Protein AF-A0A117SXY6-F1 (afdb_monomer_lite)

Secondary structure (DSSP, 8-state):
--HHHHHHHHHHHHHHHHHHH-SSHHHHHHHHHHHHHHHHHHHHHHHHHHHHHHHHHHHHHHHHHHHHHHHHHHHHHHHHTT-HHHHHHHHHHHHHHS--TT-----

Structure (mmCIF, N/CA/C/O backbone):
data_AF-A0A117SXY6-F1
#
_entry.id   AF-A0A117SXY6-F1
#
loop_
_atom_site.group_PDB
_atom_site.id
_atom_site.type_symbol
_atom_site.label_atom_id
_atom_site.label_alt_id
_atom_site.label_comp_id
_atom_site.label_asym_id
_atom_site.label_entity_id
_atom_site.label_seq_id
_atom_site.pdbx_PDB_ins_code
_atom_site.Cartn_x
_atom_site.Cartn_y
_atom_site.Cartn_z
_atom_site.occupancy
_atom_site.B_iso_or_equiv
_atom_site.auth_seq_id
_atom_site.auth_comp_id
_atom_site.auth_asym_id
_atom_site.auth_atom_id
_atom_site.pdbx_PDB_model_num
ATOM 1 N N . MET A 1 1 ? 0.549 16.320 -17.359 1.00 58.88 1 MET A N 1
ATOM 2 C CA . MET A 1 1 ? 1.701 15.785 -18.121 1.00 58.88 1 MET A CA 1
ATOM 3 C C . MET A 1 1 ? 2.028 14.401 -17.575 1.00 58.88 1 MET A C 1
ATOM 5 O O . MET A 1 1 ? 2.281 14.291 -16.383 1.00 58.88 1 MET A O 1
ATOM 9 N N . SER A 1 2 ? 1.916 13.352 -18.398 1.00 73.81 2 SER A N 1
ATOM 10 C CA . SER A 1 2 ? 2.104 11.952 -17.970 1.00 73.81 2 SER A CA 1
ATOM 11 C C . SER A 1 2 ? 3.546 11.689 -17.514 1.00 73.81 2 SER A C 1
ATOM 13 O O . SER A 1 2 ? 4.486 12.243 -18.081 1.00 73.81 2 SER A O 1
ATOM 15 N N . LEU A 1 3 ? 3.734 10.837 -16.504 1.00 63.91 3 LEU A N 1
ATOM 16 C CA . LEU A 1 3 ? 5.047 10.396 -16.009 1.00 63.91 3 LEU A CA 1
ATOM 17 C C . LEU A 1 3 ? 5.884 9.726 -17.119 1.00 63.91 3 LEU A C 1
ATOM 19 O O . LEU A 1 3 ? 7.095 9.906 -17.191 1.00 63.91 3 LEU A O 1
ATOM 23 N N . ILE A 1 4 ? 5.198 9.085 -18.069 1.00 67.94 4 ILE A N 1
ATOM 24 C CA . ILE A 1 4 ? 5.774 8.490 -19.282 1.00 67.94 4 ILE A CA 1
ATOM 25 C C . ILE A 1 4 ? 6.401 9.559 -20.190 1.00 67.94 4 ILE A C 1
ATOM 27 O O . ILE A 1 4 ? 7.446 9.329 -20.794 1.00 67.94 4 ILE A O 1
ATOM 31 N N . ALA A 1 5 ? 5.797 10.749 -20.270 1.00 69.31 5 ALA A N 1
ATOM 32 C CA . ALA A 1 5 ? 6.347 11.843 -21.068 1.00 69.31 5 ALA A CA 1
ATOM 33 C C . ALA A 1 5 ? 7.666 12.360 -20.469 1.00 69.31 5 ALA A C 1
ATOM 35 O O . ALA A 1 5 ? 8.625 12.559 -21.204 1.00 69.31 5 ALA A O 1
ATOM 36 N N . ARG A 1 6 ? 7.753 12.456 -19.133 1.00 69.75 6 ARG A N 1
ATOM 37 C CA . ARG A 1 6 ? 8.989 12.849 -18.432 1.00 69.75 6 ARG A CA 1
ATOM 38 C C . ARG A 1 6 ? 10.126 11.845 -18.636 1.00 69.75 6 ARG A C 1
ATOM 40 O O . ARG A 1 6 ? 11.257 12.256 -18.871 1.00 69.75 6 ARG A O 1
ATOM 47 N N . MET A 1 7 ? 9.823 10.546 -18.607 1.00 68.62 7 MET A N 1
ATOM 48 C CA . MET A 1 7 ? 10.805 9.504 -18.938 1.00 68.62 7 MET A CA 1
ATOM 49 C C . MET A 1 7 ? 11.307 9.644 -20.379 1.00 68.62 7 MET A C 1
ATOM 51 O O . MET A 1 7 ? 12.509 9.605 -20.624 1.00 68.62 7 MET A O 1
ATOM 55 N N . LYS A 1 8 ? 10.398 9.880 -21.332 1.00 71.44 8 LYS A N 1
ATOM 56 C CA . LYS A 1 8 ? 10.748 10.074 -22.745 1.00 71.44 8 LYS A CA 1
ATOM 57 C C . LYS A 1 8 ? 11.664 11.283 -22.966 1.00 71.44 8 LYS A C 1
ATOM 59 O O . LYS A 1 8 ? 12.580 11.206 -23.783 1.00 71.44 8 LYS A O 1
ATOM 64 N N . ASP A 1 9 ? 11.442 12.372 -22.236 1.00 75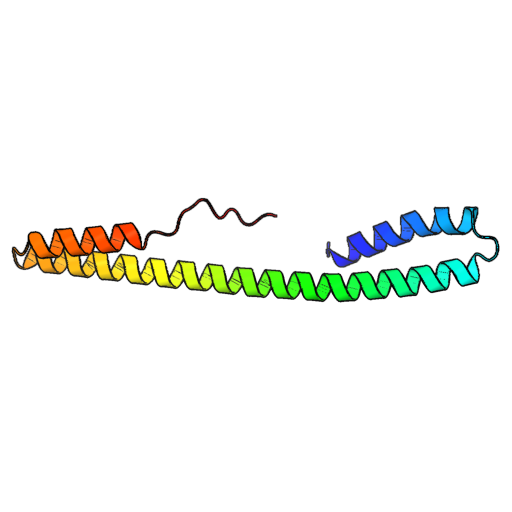.06 9 ASP A N 1
ATOM 65 C CA . ASP A 1 9 ? 12.279 13.572 -22.314 1.00 75.06 9 ASP A CA 1
ATOM 66 C C . ASP A 1 9 ? 13.686 13.333 -21.736 1.00 75.06 9 ASP A C 1
ATOM 68 O O . ASP A 1 9 ? 14.673 13.775 -22.326 1.00 75.06 9 ASP A O 1
ATOM 72 N N . LEU A 1 10 ? 13.798 12.564 -20.644 1.00 71.00 10 LEU A N 1
ATOM 73 C CA . LEU A 1 10 ? 15.083 12.195 -20.037 1.00 71.00 10 LEU A CA 1
ATOM 74 C C . LEU A 1 10 ? 15.924 11.302 -20.963 1.00 71.00 10 LEU A C 1
ATOM 76 O O . LEU A 1 10 ? 17.121 11.526 -21.137 1.00 71.00 10 LEU A O 1
ATOM 80 N N . VAL A 1 11 ? 15.276 10.333 -21.614 1.00 69.38 11 VAL A N 1
ATOM 81 C CA . VAL A 1 11 ? 15.896 9.454 -22.618 1.00 69.38 11 VAL A CA 1
ATOM 82 C C . VAL A 1 11 ? 16.441 10.277 -23.788 1.00 69.38 11 VAL A C 1
ATOM 84 O O . VAL A 1 11 ? 17.575 10.087 -24.222 1.00 69.38 11 VAL A O 1
ATOM 87 N N . ARG A 1 12 ? 15.667 11.255 -24.271 1.00 70.88 12 ARG A N 1
ATOM 88 C CA . ARG A 1 12 ? 16.057 12.115 -25.397 1.00 70.88 12 ARG A CA 1
ATOM 89 C C . ARG A 1 12 ? 17.259 13.008 -25.088 1.00 70.88 12 ARG A C 1
ATOM 91 O O . ARG A 1 12 ? 18.067 13.246 -25.981 1.00 70.88 12 ARG A O 1
ATOM 98 N N . ALA A 1 13 ? 17.379 13.483 -23.849 1.00 73.50 13 ALA A N 1
ATOM 99 C CA . ALA A 1 13 ? 18.513 14.295 -23.417 1.00 73.50 13 ALA A CA 1
ATOM 100 C C . ALA A 1 13 ? 19.833 13.499 -23.431 1.00 73.50 13 ALA A C 1
ATOM 102 O O . ALA A 1 13 ? 20.842 14.010 -23.910 1.00 73.50 13 ALA A O 1
ATOM 103 N N . ASN A 1 14 ? 19.806 12.232 -23.004 1.00 69.12 14 ASN A N 1
ATOM 104 C CA . ASN A 1 14 ? 20.999 11.378 -22.933 1.00 69.12 14 ASN A CA 1
ATOM 105 C C . ASN A 1 14 ? 21.435 10.796 -24.291 1.00 69.12 14 ASN A C 1
ATOM 107 O O . ASN A 1 14 ? 22.605 10.465 -24.473 1.00 69.12 14 ASN A O 1
ATOM 111 N N . ILE A 1 15 ? 20.527 10.696 -25.269 1.00 70.06 15 ILE A N 1
ATOM 112 C CA . ILE A 1 15 ? 20.847 10.211 -26.625 1.00 70.06 15 ILE A CA 1
ATOM 113 C C . ILE A 1 15 ? 21.905 11.087 -27.311 1.00 70.06 15 ILE A C 1
ATOM 115 O O . ILE A 1 15 ? 22.813 10.557 -27.950 1.00 70.06 15 ILE A O 1
ATOM 119 N N . ASN A 1 16 ? 21.828 12.412 -27.153 1.00 70.75 16 ASN A N 1
ATOM 120 C CA . ASN A 1 16 ? 22.806 13.331 -27.747 1.00 70.75 16 ASN A CA 1
ATOM 121 C C . ASN A 1 16 ? 24.233 13.068 -27.232 1.00 70.75 16 ASN A C 1
ATOM 123 O O . ASN A 1 16 ? 25.190 13.143 -28.004 1.00 70.75 16 ASN A O 1
ATOM 127 N N . ASP A 1 17 ? 24.370 12.690 -25.961 1.00 73.31 17 ASP A N 1
ATOM 128 C CA . ASP A 1 17 ? 25.663 12.377 -25.354 1.00 73.31 17 ASP A CA 1
ATOM 129 C C . ASP A 1 17 ? 26.226 11.040 -25.856 1.00 73.31 17 ASP A C 1
ATOM 131 O O . ASP A 1 17 ? 27.429 10.941 -26.112 1.00 73.31 17 ASP A O 1
ATOM 135 N N . ILE A 1 18 ? 25.370 10.030 -26.055 1.00 66.31 18 ILE A N 1
ATOM 136 C CA . ILE A 1 18 ? 25.757 8.723 -26.614 1.00 66.31 18 ILE A CA 1
ATOM 137 C C . ILE A 1 18 ? 26.256 8.878 -28.057 1.00 66.31 18 ILE A C 1
ATOM 139 O O . ILE A 1 18 ? 27.307 8.337 -28.401 1.00 66.31 18 ILE A O 1
ATOM 143 N N . ILE A 1 19 ? 25.557 9.667 -28.880 1.00 66.00 19 ILE A N 1
ATOM 144 C CA . ILE A 1 19 ? 25.932 9.920 -30.283 1.00 66.00 19 ILE A CA 1
ATOM 145 C C . ILE A 1 19 ? 27.328 10.550 -30.380 1.00 66.00 19 ILE A C 1
ATOM 147 O O . ILE A 1 19 ? 28.093 10.217 -31.279 1.00 66.00 19 ILE A O 1
ATOM 151 N N . SER A 1 20 ? 27.688 11.427 -29.440 1.00 69.44 20 SER A N 1
ATOM 152 C CA . SER A 1 20 ? 28.989 12.108 -29.446 1.00 69.44 20 SER A CA 1
ATOM 153 C C . SER A 1 20 ? 30.190 11.215 -29.093 1.00 69.44 20 SER A C 1
ATOM 155 O O . SER A 1 20 ? 31.328 11.607 -29.346 1.00 69.44 20 SER A O 1
ATOM 157 N N . LYS A 1 21 ? 29.960 10.035 -28.494 1.00 68.94 21 LYS A N 1
ATOM 158 C CA . LYS A 1 21 ? 31.006 9.177 -27.900 1.00 68.94 21 LYS A CA 1
ATOM 159 C C . LYS A 1 21 ? 31.067 7.759 -28.474 1.00 68.94 21 LYS A C 1
ATOM 161 O O . LYS A 1 21 ? 31.973 7.013 -28.111 1.00 68.94 21 LYS A O 1
ATOM 166 N N . ALA A 1 22 ? 30.111 7.368 -29.313 1.00 69.38 22 ALA A N 1
ATOM 167 C CA . ALA A 1 22 ? 30.006 6.007 -29.826 1.00 69.38 22 ALA A CA 1
ATOM 168 C C . ALA A 1 22 ? 30.830 5.802 -31.107 1.00 69.38 22 ALA A C 1
ATOM 170 O O . ALA A 1 22 ? 30.791 6.616 -32.026 1.00 69.38 22 ALA A O 1
ATOM 171 N N . GLU A 1 23 ? 31.540 4.676 -31.170 1.00 70.31 23 GLU A N 1
ATOM 172 C CA . GLU A 1 23 ? 32.308 4.228 -32.342 1.00 70.31 23 GLU A CA 1
ATOM 173 C C . GLU A 1 23 ? 31.378 3.773 -33.490 1.00 70.31 23 GLU A C 1
ATOM 175 O O . GLU A 1 23 ? 31.688 3.972 -34.662 1.00 70.31 23 GLU A O 1
ATOM 180 N N . ASP A 1 24 ? 30.196 3.246 -33.137 1.00 81.94 24 ASP A N 1
ATOM 181 C CA . ASP A 1 24 ? 29.056 2.977 -34.023 1.00 81.94 24 ASP A CA 1
ATOM 182 C C . ASP A 1 24 ? 27.764 3.531 -33.374 1.00 81.94 24 ASP A C 1
ATOM 184 O O . ASP A 1 24 ? 27.118 2.850 -32.564 1.00 81.94 24 ASP A O 1
ATOM 188 N N . PRO A 1 25 ? 27.397 4.791 -33.667 1.00 77.06 25 PRO A N 1
ATOM 189 C CA . PRO A 1 25 ? 26.289 5.474 -33.003 1.00 77.06 25 PRO A CA 1
ATOM 190 C C . PRO A 1 25 ? 24.924 4.854 -33.308 1.00 77.06 25 PRO A C 1
ATOM 192 O O . PRO A 1 25 ? 24.028 4.938 -32.469 1.00 77.06 25 PRO A O 1
ATOM 195 N N . GLU A 1 26 ? 24.753 4.207 -34.463 1.00 80.38 26 GLU A N 1
ATOM 196 C CA . GLU A 1 26 ? 23.486 3.573 -34.831 1.00 80.38 26 GLU A CA 1
ATOM 197 C C . GLU A 1 26 ? 23.229 2.342 -33.957 1.00 80.38 26 GLU A C 1
ATOM 199 O O . GLU A 1 26 ? 22.164 2.203 -33.349 1.00 80.38 26 GLU A O 1
ATOM 204 N N . L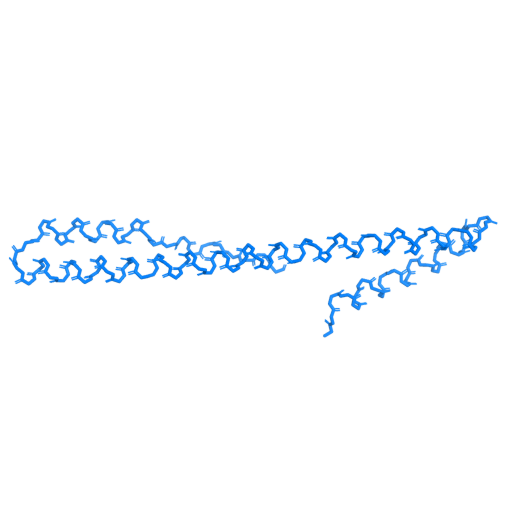YS A 1 27 ? 24.241 1.482 -33.804 1.00 83.25 27 LYS A N 1
ATOM 205 C CA . LYS A 1 27 ? 24.134 0.292 -32.957 1.00 83.25 27 LYS A CA 1
ATOM 206 C C . LYS A 1 27 ? 23.964 0.644 -31.479 1.00 83.25 27 LYS A C 1
ATOM 208 O O . LYS A 1 27 ? 23.125 0.045 -30.805 1.00 83.25 27 LYS A O 1
ATOM 213 N N . SER A 1 28 ? 24.721 1.618 -30.973 1.00 80.00 28 SER A N 1
ATOM 214 C CA . SER A 1 28 ? 24.604 2.070 -29.581 1.00 80.00 28 SER A CA 1
ATOM 215 C C . SER A 1 28 ? 23.240 2.693 -29.280 1.00 80.00 28 SER A C 1
ATOM 217 O O . SER A 1 28 ? 22.678 2.441 -28.214 1.00 80.00 28 SER A O 1
ATOM 219 N N . LEU A 1 29 ? 22.679 3.464 -30.216 1.00 82.19 29 LEU A N 1
ATOM 220 C CA . LEU A 1 29 ? 21.352 4.054 -30.061 1.00 82.19 29 LEU A CA 1
ATOM 221 C C . LEU A 1 29 ? 20.249 2.990 -30.037 1.00 82.19 29 LEU A C 1
ATOM 223 O O . LEU A 1 29 ? 19.351 3.068 -29.201 1.00 82.19 29 LEU A O 1
ATOM 227 N N . ASN A 1 30 ? 20.330 1.986 -30.911 1.00 84.75 30 ASN A N 1
ATOM 228 C CA . ASN A 1 30 ? 19.351 0.899 -30.953 1.00 84.75 30 ASN A CA 1
ATOM 229 C C . ASN A 1 30 ? 19.318 0.108 -29.635 1.00 84.75 30 ASN A C 1
ATOM 231 O O . ASN A 1 30 ? 18.240 -0.103 -29.084 1.00 84.75 30 ASN A O 1
ATOM 235 N N . LEU A 1 31 ? 20.490 -0.242 -29.087 1.00 83.12 31 LEU A N 1
ATOM 236 C CA . LEU A 1 31 ? 20.597 -0.920 -27.787 1.00 83.12 31 LEU A CA 1
ATOM 237 C C . LEU A 1 31 ? 20.045 -0.064 -26.639 1.00 83.12 31 LEU A C 1
ATOM 239 O O . LEU A 1 31 ? 19.373 -0.573 -25.748 1.00 83.12 31 LEU A O 1
ATOM 243 N N . TYR A 1 32 ? 20.295 1.246 -26.669 1.00 85.06 32 TYR A N 1
ATOM 244 C CA . TYR A 1 32 ? 19.771 2.161 -25.659 1.00 85.06 32 TYR A CA 1
ATOM 245 C C . TYR A 1 32 ? 18.243 2.284 -25.713 1.00 85.06 32 TYR A C 1
ATOM 247 O O . TYR A 1 32 ? 17.588 2.330 -24.675 1.00 85.06 32 TYR A O 1
ATOM 255 N N . ILE A 1 33 ? 17.658 2.337 -26.913 1.00 85.06 33 ILE A N 1
ATOM 256 C CA . ILE A 1 33 ? 16.199 2.390 -27.081 1.00 85.06 33 ILE A CA 1
ATOM 257 C C . ILE A 1 33 ? 15.550 1.104 -26.565 1.00 85.06 33 ILE A C 1
ATOM 259 O O . ILE A 1 33 ? 14.503 1.177 -25.920 1.00 85.06 33 ILE A O 1
ATOM 263 N N . GLU A 1 34 ? 16.156 -0.053 -26.826 1.00 86.81 34 GLU A N 1
ATOM 264 C CA . GLU A 1 34 ? 15.696 -1.342 -26.305 1.00 86.81 34 GLU A CA 1
ATOM 265 C C . GLU A 1 34 ? 15.703 -1.352 -24.768 1.00 86.81 34 GLU A C 1
ATOM 267 O O . GLU A 1 34 ? 14.656 -1.560 -24.151 1.00 86.81 34 GLU A O 1
ATOM 272 N N . ASP A 1 35 ? 16.830 -0.986 -24.154 1.00 86.25 35 ASP A N 1
ATOM 273 C CA . ASP A 1 35 ? 16.984 -0.910 -22.697 1.00 86.25 35 ASP A CA 1
ATOM 274 C C . ASP A 1 35 ? 16.019 0.102 -22.050 1.00 86.25 35 ASP A C 1
ATOM 276 O O . ASP A 1 35 ? 15.325 -0.196 -21.077 1.00 86.25 35 ASP A O 1
ATOM 280 N N . ALA A 1 36 ? 15.883 1.296 -22.634 1.00 85.06 36 ALA A N 1
ATOM 281 C CA . ALA A 1 36 ? 14.937 2.304 -22.166 1.00 85.06 36 ALA A CA 1
ATOM 282 C C . ALA A 1 36 ? 13.478 1.827 -22.272 1.00 85.06 36 ALA A C 1
ATOM 284 O O . ALA A 1 36 ? 12.650 2.160 -21.419 1.00 85.06 36 ALA A O 1
ATOM 285 N N . THR A 1 37 ? 13.151 1.044 -23.304 1.00 86.56 37 THR A N 1
ATOM 286 C CA . THR A 1 37 ? 11.813 0.464 -23.479 1.00 86.56 37 THR A CA 1
ATOM 287 C C . THR A 1 37 ? 11.530 -0.593 -22.415 1.00 86.56 37 THR A C 1
ATOM 289 O O . THR A 1 37 ? 10.438 -0.606 -21.839 1.00 86.56 37 THR A O 1
ATOM 292 N N . ASP A 1 38 ? 12.512 -1.433 -22.094 1.00 89.75 38 ASP A N 1
ATOM 293 C CA . ASP A 1 38 ? 12.387 -2.422 -21.026 1.00 89.75 38 ASP A CA 1
ATOM 294 C C . ASP A 1 38 ? 12.266 -1.779 -19.643 1.00 89.75 38 ASP A C 1
ATOM 296 O O . ASP A 1 38 ? 11.382 -2.156 -18.866 1.00 89.75 38 ASP A O 1
ATOM 300 N N . HIS A 1 39 ? 13.061 -0.747 -19.354 1.00 87.50 39 HIS A N 1
ATOM 301 C CA . HIS A 1 39 ? 12.934 0.033 -18.124 1.00 87.50 39 HIS A CA 1
ATOM 302 C C . HIS A 1 39 ? 11.559 0.698 -18.004 1.00 87.50 39 HIS A C 1
ATOM 304 O O . HIS A 1 39 ? 10.939 0.648 -16.941 1.00 87.50 39 HIS A O 1
ATOM 310 N N . LEU A 1 40 ? 11.024 1.264 -19.092 1.00 89.38 40 LEU A N 1
ATOM 311 C CA . LEU A 1 40 ? 9.674 1.834 -19.099 1.00 89.38 40 LEU A CA 1
ATOM 312 C C . LEU A 1 40 ? 8.613 0.770 -18.778 1.00 89.38 40 LEU A C 1
ATOM 314 O O . LEU A 1 40 ? 7.671 1.031 -18.025 1.00 89.38 40 LEU A O 1
ATOM 318 N N . ARG A 1 41 ? 8.766 -0.436 -19.334 1.00 89.88 41 ARG A N 1
ATOM 319 C CA . ARG A 1 41 ? 7.854 -1.556 -19.086 1.00 89.88 41 ARG A CA 1
ATOM 320 C C . ARG A 1 41 ? 7.891 -1.991 -17.622 1.00 89.88 41 ARG A C 1
ATOM 322 O O . ARG A 1 41 ? 6.830 -2.162 -17.026 1.00 89.88 41 ARG A O 1
ATOM 329 N N . GLN A 1 42 ? 9.079 -2.136 -17.038 1.00 88.94 42 GLN A N 1
ATOM 330 C CA . GLN A 1 42 ? 9.247 -2.481 -15.622 1.00 88.94 42 GLN A CA 1
ATOM 331 C C . GLN A 1 42 ? 8.654 -1.404 -14.713 1.00 88.94 42 GLN A C 1
ATOM 333 O O . GLN A 1 42 ? 7.845 -1.709 -13.839 1.00 88.94 42 GLN A O 1
ATOM 338 N N . PHE A 1 43 ? 8.954 -0.138 -14.994 1.00 90.06 43 PHE A N 1
ATOM 339 C CA . PHE A 1 43 ? 8.416 0.988 -14.246 1.00 90.06 43 PHE A CA 1
ATOM 340 C C . PHE A 1 43 ? 6.881 1.027 -14.273 1.00 90.06 43 PHE A C 1
ATOM 342 O O . PHE A 1 43 ? 6.241 1.258 -13.250 1.00 90.06 43 PHE A O 1
ATOM 349 N N . SER A 1 44 ? 6.254 0.735 -15.418 1.00 89.88 44 SER A N 1
ATOM 350 C CA . SER A 1 44 ? 4.790 0.646 -15.496 1.00 89.88 44 SER A CA 1
ATOM 351 C C . SER A 1 44 ? 4.216 -0.462 -14.608 1.00 89.88 44 SER A C 1
ATOM 353 O O . SER A 1 44 ? 3.122 -0.296 -14.069 1.00 89.88 44 SER A O 1
ATOM 355 N N . VAL A 1 45 ? 4.913 -1.593 -14.470 1.00 93.56 45 VAL A N 1
ATOM 356 C CA . VAL A 1 45 ? 4.503 -2.678 -13.567 1.00 93.56 45 VAL A CA 1
ATOM 357 C C . VAL A 1 45 ? 4.608 -2.225 -12.113 1.00 93.56 45 VAL A C 1
ATOM 359 O O . VAL A 1 45 ? 3.679 -2.457 -11.342 1.00 93.56 45 VAL A O 1
ATOM 362 N N . GLU A 1 46 ? 5.689 -1.535 -11.748 1.00 89.94 46 GLU A N 1
ATOM 363 C CA . GLU A 1 46 ? 5.874 -0.993 -10.399 1.00 89.94 46 GLU A CA 1
ATOM 364 C C . GLU A 1 46 ? 4.804 0.037 -10.042 1.00 89.94 46 GLU A C 1
ATOM 366 O O . GLU A 1 46 ? 4.200 -0.063 -8.979 1.00 89.94 46 GLU A O 1
ATOM 371 N N . VAL A 1 47 ? 4.488 0.969 -10.945 1.00 91.62 47 VAL A N 1
ATOM 372 C CA . VAL A 1 47 ? 3.413 1.951 -10.731 1.00 91.62 47 VAL A CA 1
ATOM 373 C C . VAL A 1 47 ? 2.069 1.258 -10.503 1.00 91.62 47 VAL A C 1
ATOM 375 O O . VAL A 1 47 ? 1.356 1.605 -9.565 1.00 91.62 47 VAL A O 1
ATOM 378 N N . ASN A 1 48 ? 1.730 0.246 -11.308 1.00 91.75 48 ASN A N 1
ATOM 379 C CA . ASN A 1 48 ? 0.491 -0.515 -11.117 1.00 91.75 48 ASN A CA 1
ATOM 380 C C . ASN A 1 48 ? 0.473 -1.267 -9.779 1.00 91.75 48 ASN A C 1
ATOM 382 O O . ASN A 1 48 ? -0.571 -1.361 -9.135 1.00 91.75 48 ASN A O 1
ATOM 386 N N . ARG A 1 49 ? 1.623 -1.792 -9.345 1.00 92.38 49 ARG A N 1
ATOM 387 C CA . ARG A 1 49 ? 1.761 -2.431 -8.036 1.00 92.38 49 ARG A CA 1
ATOM 388 C C . ARG A 1 49 ? 1.562 -1.423 -6.904 1.00 92.38 49 ARG A C 1
ATOM 390 O O . ARG A 1 49 ? 0.789 -1.707 -5.996 1.00 92.38 49 ARG A O 1
ATOM 397 N N . PHE A 1 50 ? 2.199 -0.256 -6.974 1.00 91.81 50 PHE A N 1
ATOM 398 C CA . PHE A 1 50 ? 2.020 0.805 -5.982 1.00 91.81 50 PHE A CA 1
ATOM 399 C C . PHE A 1 50 ? 0.573 1.298 -5.922 1.00 91.81 50 PHE A C 1
ATOM 401 O O . PHE A 1 50 ? 0.055 1.532 -4.835 1.00 91.81 50 PHE A O 1
ATOM 408 N N . GLU A 1 51 ? -0.108 1.399 -7.064 1.00 90.25 51 GLU A N 1
ATOM 409 C CA . GLU A 1 51 ? -1.532 1.742 -7.109 1.00 90.25 51 GLU A CA 1
ATOM 410 C C . GLU A 1 51 ? -2.389 0.683 -6.402 1.00 90.25 51 GLU A C 1
ATOM 412 O O . GLU A 1 51 ? -3.245 1.019 -5.585 1.00 90.25 51 GLU A O 1
ATOM 417 N N . ALA A 1 52 ? -2.129 -0.603 -6.662 1.00 92.94 52 ALA A N 1
ATOM 418 C CA . ALA A 1 52 ? -2.818 -1.699 -5.988 1.00 92.94 52 ALA A CA 1
ATOM 419 C C . ALA A 1 52 ? -2.559 -1.698 -4.471 1.00 92.94 52 ALA A C 1
ATOM 421 O O . ALA A 1 52 ? -3.497 -1.857 -3.690 1.00 92.94 52 ALA A O 1
ATOM 422 N N . GLU A 1 53 ? -1.313 -1.474 -4.046 1.00 92.62 53 GLU A N 1
ATOM 423 C CA . GLU A 1 53 ? -0.949 -1.334 -2.632 1.00 92.62 53 GLU A CA 1
ATOM 424 C C . GLU A 1 53 ? -1.665 -0.133 -1.990 1.00 92.62 53 GLU A C 1
ATOM 426 O O . GLU A 1 53 ? -2.209 -0.262 -0.891 1.00 92.62 53 GLU A O 1
ATOM 431 N N . ARG A 1 54 ? -1.763 1.007 -2.690 1.00 91.00 54 ARG A N 1
ATOM 432 C CA . ARG A 1 54 ? -2.499 2.183 -2.204 1.00 91.00 54 ARG A CA 1
ATOM 433 C C . ARG A 1 54 ? -3.982 1.877 -2.006 1.00 91.00 54 ARG A C 1
ATOM 435 O O . ARG A 1 54 ? -4.514 2.170 -0.940 1.00 91.00 54 ARG A O 1
ATOM 442 N N . LEU A 1 55 ? -4.626 1.224 -2.976 1.00 93.19 55 LEU A N 1
ATOM 443 C CA . LEU A 1 55 ? -6.031 0.809 -2.872 1.00 93.19 55 LEU A CA 1
ATOM 444 C C . LEU A 1 55 ? -6.265 -0.174 -1.715 1.00 93.19 55 LEU A C 1
ATOM 446 O O . LEU A 1 55 ? -7.285 -0.092 -1.031 1.00 93.19 55 LEU A O 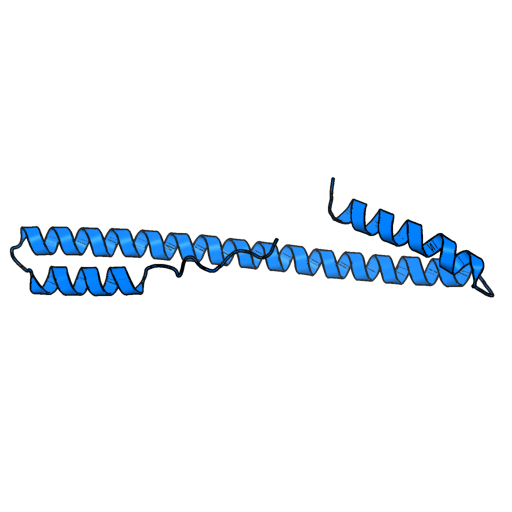1
ATOM 450 N N . MET A 1 56 ? -5.327 -1.093 -1.462 1.00 92.62 56 MET A N 1
ATOM 451 C CA . MET A 1 56 ? -5.405 -1.997 -0.309 1.00 92.62 56 MET A CA 1
ATOM 452 C C . MET A 1 56 ? -5.314 -1.241 1.021 1.00 92.62 56 MET A C 1
ATOM 454 O O . MET A 1 56 ? -6.085 -1.534 1.934 1.00 92.62 56 MET A O 1
ATOM 458 N N . ILE A 1 57 ? -4.413 -0.259 1.129 1.00 90.81 57 ILE A N 1
ATOM 459 C CA . ILE A 1 57 ? -4.283 0.583 2.327 1.00 90.81 57 ILE A CA 1
ATOM 460 C C . ILE A 1 57 ? -5.545 1.429 2.532 1.00 90.81 57 ILE A C 1
ATOM 462 O O . ILE A 1 57 ? -6.060 1.480 3.645 1.00 90.81 57 ILE A O 1
ATOM 466 N N . GLU A 1 58 ? -6.072 2.057 1.478 1.00 90.19 58 GLU A N 1
ATOM 467 C CA . GLU A 1 58 ? -7.319 2.834 1.535 1.00 90.19 58 GLU A CA 1
ATOM 468 C C . GLU A 1 58 ? -8.494 1.969 2.007 1.00 90.19 58 GLU A C 1
ATOM 470 O O . GLU A 1 58 ? -9.244 2.367 2.900 1.00 90.19 58 GLU A O 1
ATOM 475 N N . LYS A 1 59 ? -8.616 0.747 1.475 1.00 92.31 59 LYS A N 1
ATOM 476 C CA . LYS A 1 59 ? -9.625 -0.215 1.927 1.00 92.31 59 LYS A CA 1
ATOM 477 C C . LYS A 1 59 ? -9.447 -0.571 3.405 1.00 92.31 59 LYS A C 1
ATOM 479 O O . LYS A 1 59 ? -10.429 -0.585 4.141 1.00 92.31 59 LYS A O 1
ATOM 484 N N . HIS A 1 60 ? -8.217 -0.829 3.841 1.00 90.38 60 HIS A N 1
ATOM 485 C CA . HIS A 1 60 ? -7.931 -1.165 5.234 1.00 90.38 60 HIS A CA 1
ATOM 486 C C . HIS A 1 60 ? -8.270 -0.012 6.189 1.00 90.38 60 HIS A C 1
ATOM 488 O O . HIS A 1 60 ? -8.870 -0.238 7.235 1.00 90.38 60 HIS A O 1
ATOM 494 N N . ILE A 1 61 ? -7.963 1.233 5.806 1.00 90.62 61 ILE A N 1
ATOM 495 C CA . ILE A 1 61 ? -8.368 2.424 6.565 1.00 90.62 61 ILE A CA 1
ATOM 496 C C . ILE A 1 61 ? -9.888 2.455 6.726 1.00 90.62 61 ILE A C 1
ATOM 498 O O . ILE A 1 61 ? -10.371 2.639 7.840 1.00 90.62 61 ILE A O 1
ATOM 502 N N . HIS A 1 62 ? -10.634 2.220 5.646 1.00 90.94 62 HIS A N 1
ATOM 503 C CA . HIS A 1 62 ? -12.093 2.222 5.696 1.00 90.94 62 HIS A CA 1
ATOM 504 C C . HIS A 1 62 ? -12.661 1.114 6.602 1.00 90.94 62 HIS A C 1
ATOM 506 O O . HIS A 1 62 ? -13.613 1.343 7.345 1.00 90.94 62 HIS A O 1
ATOM 512 N N . GLU A 1 63 ? -12.060 -0.079 6.584 1.00 91.75 63 GLU A N 1
ATOM 513 C CA . GLU A 1 63 ? -12.426 -1.181 7.484 1.00 91.75 63 GLU A CA 1
ATOM 514 C C . GLU A 1 63 ? -12.177 -0.819 8.958 1.00 91.75 63 GLU A C 1
ATOM 516 O O . GLU A 1 63 ? -13.048 -1.048 9.799 1.00 91.75 63 GLU A O 1
ATOM 521 N N . CYS A 1 64 ? -11.034 -0.199 9.273 1.00 91.12 64 CYS A N 1
ATOM 522 C CA . CYS A 1 64 ? -10.739 0.287 10.623 1.00 91.12 64 CYS A CA 1
ATOM 523 C C . CYS A 1 64 ? -11.713 1.390 11.064 1.00 91.12 64 CYS A C 1
ATOM 525 O O . CYS A 1 64 ? -12.181 1.372 12.200 1.00 91.12 64 CYS A O 1
ATOM 527 N N . GLU A 1 65 ? -12.055 2.336 10.183 1.00 91.44 65 GLU A N 1
ATOM 528 C CA . GLU A 1 65 ? -13.046 3.384 10.469 1.00 91.44 65 GLU A CA 1
ATOM 529 C C . GLU A 1 65 ? -14.422 2.790 10.799 1.00 91.44 65 GLU A C 1
ATOM 531 O O . GLU A 1 65 ? -15.031 3.167 11.802 1.00 91.44 65 GLU A O 1
ATOM 536 N N . ALA A 1 66 ? -14.879 1.805 10.021 1.00 93.12 66 ALA A N 1
ATOM 537 C CA . ALA A 1 66 ? -16.130 1.105 10.295 1.00 93.12 66 ALA A CA 1
ATOM 538 C C . ALA A 1 66 ? -16.091 0.352 11.638 1.00 93.12 66 ALA A C 1
ATOM 540 O O . ALA A 1 66 ? -17.044 0.420 12.418 1.00 93.12 66 ALA A O 1
ATOM 541 N N . ALA A 1 67 ? -14.978 -0.324 11.944 1.00 91.06 67 ALA A N 1
ATOM 542 C CA . ALA A 1 67 ? -14.800 -1.021 13.215 1.00 91.06 67 ALA A CA 1
ATOM 543 C C . ALA A 1 67 ? -14.830 -0.053 14.411 1.00 91.06 67 ALA A C 1
ATOM 545 O O . ALA A 1 67 ? -15.490 -0.329 15.413 1.00 91.06 67 ALA A O 1
ATOM 546 N N . ILE A 1 68 ? -14.161 1.100 14.301 1.00 91.38 68 ILE A N 1
ATOM 547 C CA . ILE A 1 68 ? -14.179 2.175 15.306 1.00 91.38 68 ILE A CA 1
ATOM 548 C C . ILE A 1 68 ? -15.611 2.643 15.568 1.00 91.38 68 ILE A C 1
ATOM 550 O O . ILE A 1 68 ? -16.028 2.714 16.725 1.00 91.38 68 ILE A O 1
ATOM 554 N N . ASP A 1 69 ? -16.380 2.917 14.514 1.00 93.19 69 ASP A N 1
ATOM 555 C CA . ASP A 1 69 ? -17.772 3.353 14.642 1.00 93.19 69 ASP A CA 1
ATOM 556 C C . ASP A 1 69 ? -18.640 2.312 15.359 1.00 93.19 69 ASP A C 1
ATOM 558 O O . ASP A 1 69 ? -19.497 2.660 16.179 1.00 93.19 69 ASP A O 1
ATOM 562 N N . ASP A 1 70 ? -18.419 1.029 15.086 1.00 93.50 70 ASP A N 1
ATOM 563 C CA . ASP A 1 70 ? -19.161 -0.053 15.721 1.00 93.50 70 ASP A CA 1
ATOM 564 C C . ASP A 1 70 ? -18.782 -0.237 17.193 1.00 93.50 70 ASP A C 1
ATOM 566 O O . ASP A 1 70 ? -19.679 -0.340 18.038 1.00 93.50 70 ASP A O 1
ATOM 570 N N . TRP A 1 71 ? -17.494 -0.175 17.542 1.00 91.81 71 TRP A N 1
ATOM 571 C CA . TRP A 1 71 ? -17.056 -0.146 18.942 1.00 91.81 71 TRP A CA 1
ATOM 572 C C . TRP A 1 71 ? -17.648 1.047 19.690 1.00 91.81 71 TRP A C 1
ATOM 574 O O . TRP A 1 71 ? -18.137 0.910 20.816 1.00 91.81 71 TRP A O 1
ATOM 584 N N . HIS A 1 72 ? -17.701 2.204 19.036 1.00 91.81 72 HIS A N 1
ATOM 585 C CA . HIS A 1 72 ? -18.273 3.411 19.605 1.00 91.81 72 HIS A CA 1
ATOM 586 C C . HIS A 1 72 ? -19.788 3.282 19.858 1.00 91.81 72 HIS A C 1
ATOM 588 O O . HIS A 1 72 ? -20.294 3.695 20.909 1.00 91.81 72 HIS A O 1
ATOM 594 N N . LYS A 1 73 ? -20.539 2.662 18.936 1.00 93.50 73 LYS A N 1
ATOM 595 C CA . LYS A 1 73 ? -21.967 2.339 19.135 1.00 93.50 73 LYS A CA 1
ATOM 596 C C . LYS A 1 73 ? -22.168 1.350 20.284 1.00 93.50 73 LYS A C 1
ATOM 598 O O . LYS A 1 73 ? -23.066 1.553 21.101 1.00 93.50 73 LYS A O 1
ATOM 603 N N . GLN A 1 74 ? -21.339 0.309 20.371 1.00 91.81 74 GLN A N 1
ATOM 604 C CA . GLN A 1 74 ? -21.405 -0.675 21.455 1.00 91.81 74 GLN A CA 1
ATOM 605 C C . GLN A 1 74 ? -21.134 -0.033 22.818 1.00 91.81 74 GLN A C 1
ATOM 607 O O . GLN A 1 74 ? -21.866 -0.301 23.772 1.00 91.81 74 GLN A O 1
ATOM 612 N N . ALA A 1 75 ? -20.154 0.871 22.902 1.00 91.44 75 ALA A N 1
ATOM 613 C CA . ALA A 1 75 ? -19.878 1.630 24.116 1.00 91.44 75 ALA A CA 1
ATOM 614 C C . ALA A 1 75 ? -21.093 2.471 24.546 1.00 91.44 75 ALA A C 1
ATOM 616 O O . ALA A 1 75 ? -21.502 2.420 25.707 1.00 91.44 75 ALA A O 1
ATOM 617 N N . LYS A 1 76 ? -21.735 3.183 23.606 1.00 92.38 76 LYS A N 1
ATOM 618 C CA . LYS A 1 76 ? -22.965 3.949 23.882 1.00 92.38 76 LYS A CA 1
ATOM 619 C C . LYS A 1 76 ? -24.105 3.062 24.379 1.00 92.38 76 LYS A C 1
ATOM 621 O O . LYS A 1 76 ? -24.782 3.430 25.336 1.00 92.38 76 LYS A O 1
ATOM 626 N N . LEU A 1 77 ? -24.307 1.897 23.763 1.00 93.88 77 LEU A N 1
ATOM 627 C CA . LEU A 1 77 ? -25.343 0.948 24.175 1.00 93.88 77 LEU A CA 1
ATOM 628 C C . LEU A 1 77 ? -25.074 0.390 25.582 1.00 93.88 77 LEU A C 1
ATOM 630 O O . LEU A 1 77 ? -25.993 0.281 26.391 1.00 93.88 77 LEU A O 1
ATOM 634 N N . ALA A 1 78 ? -23.817 0.072 25.895 1.00 91.56 78 ALA A N 1
ATOM 635 C CA . ALA A 1 78 ? -23.419 -0.392 27.219 1.00 91.56 78 ALA A CA 1
ATOM 636 C C . ALA A 1 78 ? -23.673 0.673 28.301 1.00 91.56 78 ALA A C 1
ATOM 638 O O . ALA A 1 78 ? -24.213 0.343 29.359 1.00 91.56 78 ALA A O 1
ATOM 639 N N . LEU A 1 79 ? -23.386 1.949 28.013 1.00 91.44 79 LEU A N 1
ATOM 640 C CA . LEU A 1 79 ? -23.713 3.067 28.908 1.00 91.44 79 LEU A CA 1
ATOM 641 C C . LEU A 1 79 ? -25.224 3.212 29.123 1.00 91.44 79 LEU A C 1
ATOM 643 O O . LEU A 1 79 ? -25.663 3.370 30.257 1.00 91.44 79 LEU A O 1
ATOM 647 N N . GLN A 1 80 ? -26.037 3.087 28.068 1.00 93.31 80 GLN A N 1
ATOM 648 C CA . GLN A 1 80 ? -27.504 3.115 28.193 1.00 93.31 80 GLN A CA 1
ATOM 649 C C . GLN A 1 80 ? -28.049 1.991 29.086 1.00 93.31 80 GLN A C 1
ATOM 651 O O . GLN A 1 80 ? -29.096 2.148 29.710 1.00 93.31 80 GLN A O 1
ATOM 656 N N . GLN A 1 81 ? -27.341 0.864 29.163 1.00 94.31 81 GLN A N 1
ATOM 657 C CA . GLN A 1 81 ? -27.682 -0.271 30.020 1.00 94.31 81 GLN A CA 1
ATOM 658 C C . GLN A 1 81 ? -27.044 -0.192 31.421 1.00 94.31 81 GLN A C 1
ATOM 660 O O . GLN A 1 81 ? -27.117 -1.175 32.159 1.00 94.31 81 GLN A O 1
ATOM 665 N N . ASN A 1 82 ? -26.418 0.936 31.794 1.00 90.88 82 ASN A N 1
ATOM 666 C CA . ASN A 1 82 ? -25.638 1.111 33.031 1.00 90.88 82 ASN A CA 1
ATOM 667 C C . ASN A 1 82 ? -24.528 0.056 33.215 1.00 90.88 82 ASN A C 1
ATOM 669 O O . ASN A 1 82 ? -24.203 -0.343 34.331 1.00 90.88 82 ASN A O 1
ATOM 673 N N . ARG A 1 83 ? -23.945 -0.429 32.112 1.00 92.31 83 ARG A N 1
ATOM 674 C CA . ARG A 1 83 ? -22.830 -1.388 32.109 1.00 92.31 83 ARG A CA 1
ATOM 675 C C . ARG A 1 83 ? -21.525 -0.676 31.762 1.00 92.31 83 ARG A C 1
ATOM 677 O O . ARG A 1 83 ? -20.981 -0.855 30.672 1.00 92.31 83 ARG A O 1
ATOM 684 N N . GLU A 1 84 ? -21.028 0.130 32.693 1.00 87.94 84 GLU A N 1
ATOM 685 C CA . GLU A 1 84 ? -19.822 0.953 32.506 1.00 87.94 84 GLU A CA 1
ATOM 686 C C . GLU A 1 84 ? -18.573 0.121 32.179 1.00 87.94 84 GLU A C 1
ATOM 688 O O . GLU A 1 84 ? -17.804 0.489 31.291 1.00 87.94 84 GLU A O 1
ATOM 693 N N . ASP A 1 85 ? -18.425 -1.060 32.787 1.00 89.19 85 ASP A N 1
ATOM 694 C CA . ASP A 1 85 ? -17.301 -1.969 32.522 1.00 89.19 85 ASP A CA 1
ATOM 695 C C . ASP 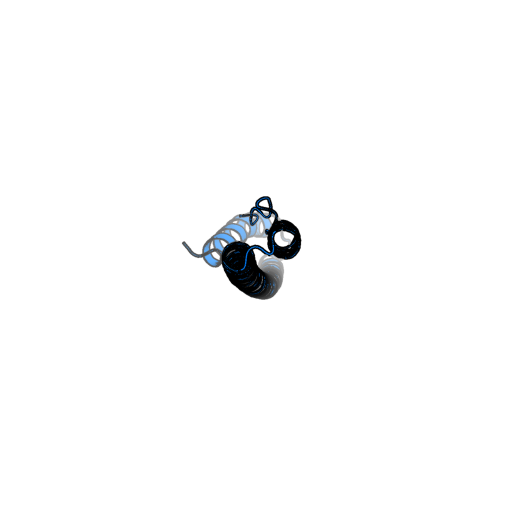A 1 85 ? -17.222 -2.407 31.051 1.00 89.19 85 ASP A C 1
ATOM 697 O O . ASP A 1 85 ? -16.138 -2.544 30.478 1.00 89.19 85 ASP A O 1
ATOM 701 N N . LEU A 1 86 ? -18.378 -2.638 30.418 1.00 86.81 86 LEU A N 1
ATOM 702 C CA . LEU A 1 86 ? -18.449 -3.018 29.006 1.00 86.81 86 LEU A CA 1
ATOM 703 C C . LEU A 1 86 ? -18.196 -1.817 28.094 1.00 86.81 86 LEU A C 1
ATOM 705 O O . LEU A 1 86 ? -17.557 -1.974 27.055 1.00 86.81 86 LEU A O 1
ATOM 709 N N . ALA A 1 87 ? -18.642 -0.626 28.496 1.00 87.50 87 ALA A N 1
ATOM 710 C CA . ALA A 1 87 ? -18.361 0.602 27.764 1.00 87.50 87 ALA A CA 1
ATOM 711 C C . ALA A 1 87 ? -16.857 0.914 27.746 1.00 87.50 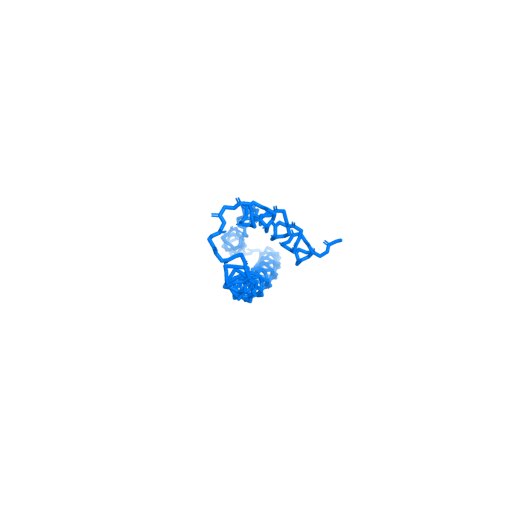87 ALA A C 1
ATOM 713 O O . ALA A 1 87 ? -16.305 1.208 26.687 1.00 87.50 87 ALA A O 1
ATOM 714 N N . HIS A 1 88 ? -16.175 0.766 28.885 1.00 88.19 88 HIS A N 1
ATOM 715 C CA . HIS A 1 88 ? -14.726 0.947 28.979 1.00 88.19 88 HIS A CA 1
ATOM 716 C C . HIS A 1 88 ? -13.956 -0.023 28.082 1.00 88.19 88 HIS A C 1
ATOM 718 O O . HIS A 1 88 ? -13.069 0.403 27.342 1.00 88.19 88 HIS A O 1
ATOM 724 N N . LYS A 1 89 ? -14.324 -1.309 28.092 1.00 89.31 89 LYS A N 1
ATOM 725 C CA . LYS A 1 89 ? -13.694 -2.311 27.220 1.00 89.31 89 LYS A CA 1
ATOM 726 C C . LYS A 1 89 ? -13.902 -1.994 25.740 1.00 89.31 89 LYS A C 1
ATOM 728 O O . LYS A 1 89 ? -12.952 -2.073 24.969 1.00 89.31 89 LYS A O 1
ATOM 733 N N . ALA A 1 90 ? -15.111 -1.597 25.342 1.00 86.25 90 ALA A N 1
ATOM 734 C CA . ALA A 1 90 ? -15.400 -1.227 23.957 1.00 86.25 90 ALA A CA 1
ATOM 735 C C . ALA A 1 90 ? -14.557 -0.024 23.488 1.00 86.25 90 ALA A C 1
ATOM 737 O O . ALA A 1 90 ? -14.007 -0.057 22.390 1.00 86.25 90 ALA A O 1
ATOM 738 N N . LEU A 1 91 ? -14.372 0.994 24.335 1.00 88.31 91 LEU A N 1
ATOM 739 C CA . LEU A 1 91 ? -13.509 2.143 24.027 1.00 88.31 91 LEU A CA 1
ATO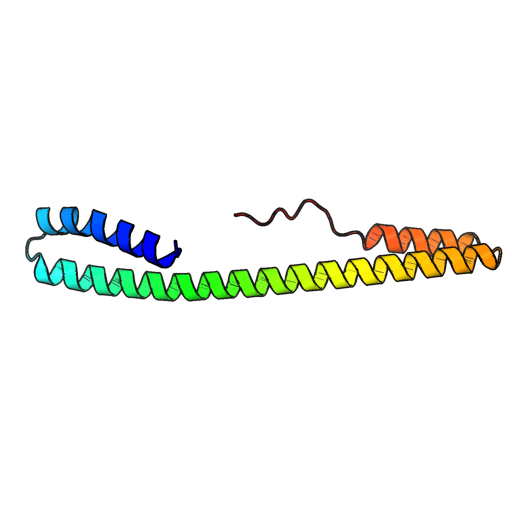M 740 C C . LEU A 1 91 ? -12.017 1.776 23.973 1.00 88.31 91 LEU A C 1
ATOM 742 O O . LEU A 1 91 ? -11.269 2.350 23.183 1.00 88.31 91 LEU A O 1
ATOM 746 N N . GLU A 1 92 ? -11.569 0.809 24.777 1.00 88.50 92 GLU A N 1
ATOM 747 C CA . GLU A 1 92 ? -10.195 0.299 24.703 1.00 88.50 92 GLU A CA 1
ATOM 748 C C . GLU A 1 92 ? -9.933 -0.422 23.370 1.00 88.50 92 GLU A C 1
ATOM 750 O O . GLU A 1 92 ? -8.870 -0.253 22.767 1.00 88.50 92 GLU A O 1
ATOM 755 N N . HIS A 1 93 ? -10.910 -1.190 22.877 1.00 86.06 93 HIS A N 1
ATOM 756 C CA . HIS A 1 93 ? -10.851 -1.803 21.549 1.00 86.06 93 HIS A CA 1
ATOM 757 C C . HIS A 1 93 ? -10.882 -0.749 20.434 1.00 86.06 93 HIS A C 1
ATOM 759 O O . HIS A 1 93 ? -10.045 -0.802 19.535 1.00 86.06 93 HIS A O 1
ATOM 765 N N . GLU A 1 94 ? -11.747 0.266 20.541 1.00 88.06 94 GLU A N 1
ATOM 766 C CA . GLU A 1 94 ? -11.783 1.407 19.614 1.00 88.06 94 GLU A CA 1
ATOM 767 C C . GLU A 1 94 ? -10.412 2.097 19.505 1.00 88.06 94 GLU A C 1
ATOM 769 O O . GLU A 1 94 ? -9.955 2.444 18.417 1.00 88.06 94 GLU A O 1
ATOM 774 N N . GLN A 1 95 ? -9.725 2.297 20.633 1.00 85.81 95 GLN A N 1
ATOM 775 C CA . GLN A 1 95 ? -8.429 2.970 20.652 1.00 85.81 95 GLN A CA 1
ATOM 776 C C . GLN A 1 95 ? -7.322 2.153 19.972 1.00 85.81 95 GLN A C 1
ATOM 778 O O . GLN A 1 95 ? -6.421 2.746 19.379 1.00 85.81 95 GLN A O 1
ATOM 783 N N . LYS A 1 96 ? -7.394 0.818 20.034 1.00 85.06 96 LYS A N 1
ATOM 784 C CA . LYS A 1 96 ? -6.436 -0.086 19.377 1.00 85.06 96 LYS A CA 1
ATOM 785 C C . LYS A 1 96 ? -6.619 -0.132 17.858 1.00 85.06 96 LYS A C 1
ATOM 787 O O . LYS A 1 96 ? -5.627 -0.254 17.151 1.00 85.06 96 LYS A O 1
ATOM 792 N N . GLU A 1 97 ? -7.849 0.018 17.372 1.00 84.00 97 GLU A N 1
ATOM 793 C CA . GLU A 1 97 ? -8.186 0.005 15.938 1.00 84.00 97 GLU A CA 1
ATOM 794 C C . GLU A 1 97 ? -7.870 1.327 15.215 1.00 84.00 97 GLU A C 1
ATOM 796 O O . GLU A 1 97 ? -7.922 1.391 13.989 1.00 84.00 97 GLU A O 1
ATOM 801 N N . LYS A 1 98 ? -7.524 2.405 15.938 1.00 79.94 98 LYS A N 1
ATOM 802 C CA . LYS A 1 98 ? -7.219 3.705 15.316 1.00 79.94 98 LYS A CA 1
ATOM 803 C C . LYS A 1 98 ? -5.979 3.613 14.420 1.00 79.94 98 LYS A C 1
ATOM 805 O O . LYS A 1 98 ? -4.875 3.435 14.943 1.00 79.94 98 LYS A O 1
ATOM 810 N N . PRO A 1 99 ? -6.116 3.816 13.092 1.00 71.00 99 PRO A N 1
ATOM 811 C CA . PRO A 1 99 ? -4.977 3.740 12.194 1.00 71.00 99 PRO A CA 1
ATOM 812 C C . PRO A 1 99 ? -3.972 4.847 12.533 1.00 71.00 99 PRO A C 1
ATOM 814 O O . PRO A 1 99 ? -4.322 6.009 12.771 1.00 71.00 99 PRO A O 1
ATOM 817 N N . ASN A 1 100 ? -2.691 4.483 12.575 1.00 67.56 100 ASN A N 1
ATOM 818 C CA . ASN A 1 100 ? -1.613 5.411 12.887 1.00 67.56 100 ASN A CA 1
ATOM 819 C C . ASN A 1 100 ? -1.492 6.447 11.752 1.00 67.56 100 ASN A C 1
ATOM 821 O O . ASN A 1 100 ? -1.019 6.128 10.663 1.00 67.56 100 ASN A O 1
ATOM 825 N N . LYS A 1 101 ? -1.896 7.702 12.004 1.00 56.69 101 LYS A N 1
ATOM 826 C CA . LYS A 1 101 ? -1.962 8.817 11.026 1.00 56.69 101 LYS A CA 1
ATOM 827 C C . LYS A 1 101 ? -0.627 9.205 10.352 1.00 56.69 101 LYS A C 1
ATOM 829 O O . LYS A 1 101 ? -0.564 10.212 9.654 1.00 56.69 101 LYS A O 1
ATOM 834 N N . ARG A 1 102 ? 0.458 8.458 10.576 1.00 51.41 102 ARG A N 1
ATOM 835 C CA . ARG A 1 102 ? 1.807 8.734 10.052 1.00 51.41 102 ARG A CA 1
ATOM 836 C C . ARG A 1 102 ? 2.160 8.011 8.756 1.00 51.41 102 ARG A C 1
ATOM 838 O O . ARG A 1 102 ? 3.271 8.210 8.275 1.00 51.41 102 ARG A O 1
ATOM 845 N N . ILE A 1 103 ? 1.259 7.232 8.162 1.00 52.47 103 ILE A N 1
ATOM 846 C CA . ILE A 1 103 ? 1.488 6.677 6.821 1.00 52.47 103 ILE A CA 1
ATOM 847 C C . ILE A 1 103 ? 1.236 7.796 5.798 1.00 52.47 103 ILE A C 1
ATOM 849 O O . ILE A 1 103 ? 0.206 7.853 5.135 1.00 52.47 103 ILE A O 1
ATOM 853 N N . GLN A 1 104 ? 2.160 8.759 5.742 1.00 44.94 104 GLN A N 1
ATOM 854 C CA . GLN A 1 104 ? 2.262 9.678 4.617 1.00 44.94 104 GLN A CA 1
ATOM 855 C C . GLN A 1 104 ? 2.695 8.841 3.422 1.00 44.94 104 GLN A C 1
ATOM 857 O O . GLN A 1 104 ? 3.784 8.268 3.422 1.00 44.94 104 GLN A O 1
ATOM 862 N N . VAL A 1 105 ? 1.808 8.739 2.438 1.00 46.97 105 VAL A N 1
ATOM 863 C CA . VAL A 1 105 ? 2.123 8.162 1.135 1.00 46.97 105 VAL A CA 1
ATOM 864 C C . VAL A 1 105 ? 3.316 8.954 0.579 1.00 46.97 105 VAL A C 1
ATOM 866 O O . VAL A 1 105 ? 3.198 10.178 0.461 1.00 46.97 105 VAL A O 1
ATOM 869 N N . PRO A 1 106 ? 4.472 8.321 0.305 1.00 40.62 106 PRO A N 1
ATOM 870 C CA . PRO A 1 106 ? 5.560 9.012 -0.363 1.00 40.62 106 PRO A CA 1
ATOM 871 C C . PRO A 1 106 ? 5.077 9.394 -1.765 1.00 40.62 106 PRO A C 1
ATOM 873 O O . PRO A 1 106 ? 4.635 8.530 -2.523 1.00 40.62 106 PRO A O 1
ATOM 876 N N . VAL A 1 107 ? 5.087 10.699 -2.047 1.00 41.88 107 VAL A N 1
ATOM 877 C CA . VAL A 1 107 ? 4.805 11.286 -3.369 1.00 41.88 107 VAL A CA 1
ATOM 878 C C . VAL A 1 107 ? 5.988 11.061 -4.299 1.00 41.88 107 VAL A C 1
ATOM 880 O O . VAL A 1 107 ? 7.133 11.225 -3.818 1.00 41.88 107 VAL A O 1
#

Sequence (107 aa):
MSLIARMKDLVRANINDIISKAEDPEKSLNLYIEDATDHLRQFSVEVNRFEAERLMIEKHIHECEAAIDDWHKQAKLALQQNREDLAHKALEHEQKEKPNKRIQVPV

pLDDT: mean 81.78, std 12.76, range [40.62, 94.31]

InterPro domains:
  IPR007157 PspA/VIPP1 [PF04012] (4-96)
  IPR007157 PspA/VIPP1 [PTHR31088] (1-96)

Radius of gyration: 26.89 Å; chains: 1; bounding box: 60×19×68 Å

Foldseek 3Di:
DDPVVVLVVVLVVCLVVLCVPDPDSVVSNVVSVVVSVVVVVVVVVVVVVVVVVVVVVVVLQVVLVVLLVVLCVQLVVCVVVVNNVRNVVSVVVSVVSHPDPPPPPDD

Organism: NCBI:txid1765683